Protein AF-A0AA39MDB4-F1 (afdb_monomer_lite)

Secondary structure (DSSP, 8-state):
-HHHHHHHHHHHHTT---TTSHHHHHHHGGGT--SPPPHHHHHHTTTT--GGGGS---HHHHTTHHHHHHHHHHHHHHHHHH-TTHHHHHHHHHHHSPPBTTTTBPPPPS-TTTTTT--HHHHHHHHHHHHHHHTT-

Foldseek 3Di:
DVVLLVVLCCCCPVVVDDLPDPVNCVSCVVVVHHNDDDPCCVVCVVVVDDVVVVDDDDPCVVCPLVNLVVVLLVVLVVQVVVDPCSQVQLLVQLQPDDADDPHQADHDDSRLSVCPPDDSSSSVNCVVCVVVSNPPD

Structure (mmCIF, N/CA/C/O backbone):
data_AF-A0AA39MDB4-F1
#
_entry.id   AF-A0AA39MDB4-F1
#
loop_
_atom_site.group_PDB
_atom_site.id
_atom_site.type_symbol
_atom_site.label_atom_id
_atom_site.label_alt_id
_atom_site.label_comp_id
_atom_site.label_asym_id
_atom_site.label_entity_id
_atom_site.label_seq_id
_atom_site.pdbx_PDB_ins_code
_atom_site.Cartn_x
_atom_site.Cartn_y
_atom_site.Cartn_z
_atom_site.occupancy
_atom_site.B_iso_or_equiv
_atom_site.auth_seq_id
_atom_site.auth_comp_id
_atom_site.auth_asym_id
_atom_site.auth_atom_id
_atom_site.pdbx_PDB_model_num
ATOM 1 N N . ARG A 1 1 ? -19.181 -8.849 18.294 1.00 82.19 1 ARG A N 1
ATOM 2 C CA . ARG A 1 1 ? -17.906 -8.108 18.468 1.00 82.19 1 ARG A CA 1
ATOM 3 C C . ARG A 1 1 ? -18.004 -7.032 19.547 1.00 82.19 1 ARG A C 1
ATOM 5 O O . ARG A 1 1 ? -17.309 -7.178 20.538 1.00 82.19 1 ARG A O 1
ATOM 12 N N . GLN A 1 2 ? -18.901 -6.041 19.434 1.00 85.50 2 GLN A N 1
ATOM 13 C CA . GLN A 1 2 ? -19.056 -4.970 20.442 1.00 85.50 2 GLN A CA 1
ATOM 14 C C . GLN A 1 2 ? -19.269 -5.479 21.874 1.00 85.50 2 GLN A C 1
ATOM 16 O O . GLN A 1 2 ? -18.598 -5.016 22.780 1.00 85.50 2 GLN A O 1
ATOM 21 N N . GLN A 1 3 ? -20.105 -6.503 22.070 1.00 89.50 3 GLN A N 1
ATOM 22 C CA . GLN A 1 3 ? -20.320 -7.098 23.398 1.00 89.50 3 GLN A CA 1
ATOM 23 C C . GLN A 1 3 ? -19.025 -7.605 24.056 1.00 89.50 3 GLN A C 1
ATOM 25 O O . GLN A 1 3 ? -18.834 -7.408 25.249 1.00 89.50 3 GLN A O 1
ATOM 30 N N . LYS A 1 4 ? -18.111 -8.214 23.284 1.00 91.38 4 LYS A N 1
ATOM 31 C CA . LYS A 1 4 ? -16.814 -8.679 23.804 1.00 91.38 4 LYS A CA 1
ATOM 32 C C . LYS A 1 4 ? -15.919 -7.503 24.200 1.00 91.38 4 LYS A C 1
ATOM 34 O O . LYS A 1 4 ? -15.252 -7.573 25.222 1.00 91.38 4 LYS A O 1
ATOM 39 N N . VAL A 1 5 ? -15.929 -6.429 23.406 1.00 91.19 5 VAL A N 1
ATOM 40 C CA . VAL A 1 5 ? -15.182 -5.196 23.705 1.00 91.19 5 VAL A CA 1
ATOM 41 C C . VAL A 1 5 ? -15.738 -4.531 24.963 1.00 91.19 5 VAL A C 1
ATOM 43 O O . VAL A 1 5 ? -14.958 -4.199 25.844 1.00 91.19 5 VAL A O 1
ATOM 46 N N . GLN A 1 6 ? -17.064 -4.434 25.097 1.00 92.31 6 GLN A N 1
ATOM 47 C CA . GLN A 1 6 ? -17.723 -3.884 26.283 1.00 92.31 6 GLN A CA 1
ATOM 48 C C . GLN A 1 6 ? -17.374 -4.686 27.542 1.00 92.31 6 GLN A C 1
ATOM 50 O O . GLN A 1 6 ? -16.934 -4.117 28.531 1.00 92.31 6 GLN A O 1
ATOM 55 N N . MET A 1 7 ? -17.467 -6.021 27.482 1.00 93.50 7 MET A N 1
ATOM 56 C CA . MET A 1 7 ? -17.069 -6.883 28.601 1.00 93.50 7 MET A CA 1
ATOM 57 C C . MET A 1 7 ? -15.597 -6.694 28.982 1.00 93.50 7 MET A C 1
ATOM 59 O O . MET A 1 7 ? -15.265 -6.650 30.163 1.00 93.50 7 MET A O 1
ATOM 63 N N . ALA A 1 8 ? -14.709 -6.575 27.992 1.00 93.50 8 ALA A N 1
ATOM 64 C CA . ALA A 1 8 ? -13.294 -6.340 28.245 1.00 93.50 8 ALA A CA 1
ATOM 65 C C . ALA A 1 8 ? -13.037 -4.948 28.855 1.00 93.50 8 ALA A C 1
ATOM 67 O O . ALA A 1 8 ? -12.197 -4.826 29.744 1.00 93.50 8 ALA A O 1
ATOM 68 N N . GLN A 1 9 ? -13.770 -3.917 28.422 1.00 93.38 9 GLN A N 1
ATOM 69 C CA . GLN A 1 9 ? -13.725 -2.578 29.016 1.00 93.38 9 GLN A CA 1
ATOM 70 C C . GLN A 1 9 ? -14.193 -2.602 30.474 1.00 93.38 9 GLN A C 1
ATOM 72 O O . GLN A 1 9 ? -13.498 -2.056 31.325 1.00 93.38 9 GLN A O 1
ATOM 77 N N . ASP A 1 10 ? -15.291 -3.294 30.784 1.00 95.38 10 ASP A N 1
ATOM 78 C CA . ASP A 1 10 ? -15.784 -3.433 32.158 1.00 95.38 10 ASP A CA 1
ATOM 79 C C . ASP A 1 10 ? -14.749 -4.145 33.048 1.00 95.38 10 ASP A C 1
ATOM 81 O O . ASP A 1 10 ? -14.485 -3.731 34.177 1.00 95.38 10 ASP A O 1
ATOM 85 N N . TRP A 1 11 ? -14.101 -5.202 32.546 1.00 95.56 11 TRP A N 1
ATOM 86 C CA . TRP A 1 11 ? -13.043 -5.894 33.290 1.00 95.56 11 TRP A CA 1
ATOM 87 C C . TRP A 1 11 ? -11.852 -4.985 33.590 1.00 95.56 11 TRP A C 1
ATOM 89 O O . TRP A 1 11 ? -11.335 -4.994 34.706 1.00 95.56 11 TRP A O 1
ATOM 99 N N . VAL A 1 12 ? -11.412 -4.199 32.611 1.00 94.50 12 VAL A N 1
ATOM 100 C CA . VAL A 1 12 ? -10.240 -3.331 32.758 1.00 94.50 12 VAL A CA 1
ATOM 101 C C . VAL A 1 12 ? -10.554 -2.109 33.620 1.00 94.50 12 VAL A C 1
ATOM 103 O O . VAL A 1 12 ? -9.824 -1.835 34.570 1.00 94.50 12 VAL A O 1
ATOM 106 N N . TYR A 1 13 ? -11.622 -1.376 33.305 1.00 93.69 13 TYR A N 1
ATOM 107 C CA . TYR A 1 13 ? -11.912 -0.081 33.920 1.00 93.69 13 TYR A CA 1
ATOM 108 C C . TYR A 1 13 ? -12.630 -0.197 35.264 1.00 93.69 13 TYR A C 1
ATOM 110 O O . TYR A 1 13 ? -12.289 0.542 36.184 1.00 93.69 13 TYR A O 1
ATOM 118 N N . GLU A 1 14 ? -13.566 -1.139 35.408 1.00 95.19 14 GLU A N 1
ATOM 119 C CA . GLU A 1 14 ? -14.363 -1.276 36.636 1.00 95.19 14 GLU A CA 1
ATOM 120 C C . GLU A 1 14 ? -13.785 -2.328 37.589 1.00 95.19 14 GLU A C 1
ATOM 122 O O . GLU A 1 14 ? -13.853 -2.177 38.808 1.00 95.19 14 GLU A O 1
ATOM 127 N N . GLN A 1 15 ? -13.195 -3.404 37.055 1.00 94.06 15 GLN A N 1
ATOM 128 C CA . GLN A 1 15 ? -12.697 -4.526 37.866 1.00 94.06 15 GLN A CA 1
ATOM 129 C C . GLN A 1 15 ? -11.167 -4.568 38.008 1.00 94.06 15 GLN A C 1
ATOM 131 O O . GLN A 1 15 ? -10.646 -5.421 38.727 1.00 94.06 15 GLN A O 1
ATOM 136 N N . GLY A 1 16 ? -10.438 -3.658 37.352 1.00 92.50 16 GLY A N 1
ATOM 137 C CA . GLY A 1 16 ? -8.986 -3.514 37.492 1.00 92.50 16 GLY A CA 1
ATOM 138 C C . GLY A 1 16 ? -8.160 -4.646 36.874 1.00 92.50 16 GLY A C 1
ATOM 139 O O . GLY A 1 16 ? -7.034 -4.893 37.312 1.00 92.50 16 GLY A O 1
ATOM 140 N N . TYR A 1 17 ? -8.697 -5.360 35.881 1.00 95.06 17 TYR A N 1
ATOM 141 C CA . TYR A 1 17 ? -7.947 -6.399 35.177 1.00 95.06 17 TYR A CA 1
ATOM 142 C C . TYR A 1 17 ? -6.808 -5.776 34.351 1.00 95.06 17 TYR A C 1
ATOM 144 O O . TYR A 1 17 ? -6.999 -4.719 33.742 1.00 95.06 17 TYR A O 1
ATOM 152 N N . PRO A 1 18 ? -5.635 -6.432 34.260 1.00 92.81 18 PRO A N 1
ATOM 153 C CA . PRO A 1 18 ? -4.566 -5.984 33.374 1.00 92.81 18 PRO A CA 1
ATOM 154 C C . PRO A 1 18 ? -5.022 -6.010 31.912 1.00 92.81 18 PRO A C 1
ATOM 156 O O . PRO A 1 18 ? -5.615 -6.993 31.461 1.00 92.81 18 PRO A O 1
ATOM 159 N N . THR A 1 19 ? -4.707 -4.955 31.159 1.00 88.25 19 THR A N 1
ATOM 160 C CA . THR A 1 19 ? -5.067 -4.821 29.736 1.00 88.25 19 THR A CA 1
ATOM 161 C C . THR A 1 19 ? -4.422 -5.888 28.853 1.00 88.25 19 THR A C 1
ATOM 163 O O . THR A 1 19 ? -5.015 -6.301 27.861 1.00 88.25 19 THR A O 1
ATOM 166 N N . ASP A 1 20 ? -3.235 -6.358 29.226 1.00 88.94 20 ASP A N 1
ATOM 167 C CA . ASP A 1 20 ? -2.478 -7.447 28.602 1.00 88.94 20 ASP A CA 1
ATOM 168 C C . ASP A 1 20 ? -2.657 -8.794 29.331 1.00 88.94 20 ASP A C 1
ATOM 170 O O . ASP A 1 20 ? -1.964 -9.777 29.053 1.00 88.94 20 ASP A O 1
ATOM 174 N N . GLY A 1 21 ? -3.603 -8.860 30.271 1.00 91.75 21 GLY A N 1
ATOM 175 C CA . GLY A 1 21 ? -3.878 -10.045 31.067 1.00 91.75 21 GLY A CA 1
ATOM 176 C C . GLY A 1 21 ? -4.450 -11.192 30.236 1.00 91.75 21 GLY A C 1
ATOM 177 O O . GLY A 1 21 ? -5.164 -10.991 29.251 1.00 91.75 21 GLY A O 1
ATOM 178 N N . LYS A 1 22 ? -4.199 -12.430 30.683 1.00 94.25 22 LYS A N 1
ATOM 179 C CA . LYS A 1 22 ? -4.681 -13.648 30.011 1.00 94.25 22 LYS A CA 1
ATOM 180 C C . LYS A 1 22 ? -6.191 -13.613 29.742 1.00 94.25 22 LYS A C 1
ATOM 182 O O . LYS A 1 22 ? -6.605 -13.946 28.646 1.00 94.25 22 LYS A O 1
ATOM 187 N N . ALA A 1 23 ? -6.998 -13.160 30.704 1.00 92.69 23 ALA A N 1
ATOM 188 C CA . ALA A 1 23 ? -8.452 -13.090 30.544 1.00 92.69 23 ALA A CA 1
ATOM 189 C C . ALA A 1 23 ? -8.880 -12.164 29.389 1.00 92.69 23 ALA A C 1
ATOM 191 O O . ALA A 1 23 ? -9.723 -12.542 28.577 1.00 92.69 23 ALA A O 1
ATOM 192 N N . VAL A 1 24 ? -8.272 -10.977 29.284 1.00 92.00 24 VAL A N 1
ATOM 193 C CA . VAL A 1 24 ? -8.557 -10.015 28.207 1.00 92.00 24 VAL A CA 1
ATOM 194 C C . VAL A 1 24 ? -8.080 -10.566 26.860 1.00 92.00 24 VAL A C 1
ATOM 196 O O . VAL A 1 24 ? -8.821 -10.515 25.879 1.00 92.00 24 VAL A O 1
ATOM 199 N N . ASN A 1 25 ? -6.889 -11.170 26.820 1.00 92.94 25 ASN A N 1
ATOM 200 C CA . ASN A 1 25 ? -6.346 -11.798 25.614 1.00 92.94 25 ASN A CA 1
ATOM 201 C C . ASN A 1 25 ? -7.164 -13.009 25.144 1.00 92.94 25 ASN A C 1
ATOM 203 O O . ASN A 1 25 ? -7.400 -13.145 23.946 1.00 92.94 25 ASN A O 1
ATOM 207 N N . ASP A 1 26 ? -7.646 -13.855 26.053 1.00 94.44 26 ASP A N 1
ATOM 208 C CA . ASP A 1 26 ? -8.499 -15.001 25.719 1.00 94.44 26 ASP A CA 1
ATOM 209 C C . ASP A 1 26 ? -9.845 -14.530 25.123 1.00 94.44 26 ASP A C 1
ATOM 211 O O . ASP A 1 26 ? -10.390 -15.170 24.222 1.00 94.44 26 ASP A O 1
ATOM 215 N N . LEU A 1 27 ? -10.371 -13.387 25.585 1.00 94.00 27 LEU A N 1
ATOM 216 C CA . LEU A 1 27 ? -11.629 -12.812 25.101 1.00 94.00 27 LEU A CA 1
ATOM 217 C C . LEU A 1 27 ? -11.490 -12.105 23.741 1.00 94.00 27 LEU A C 1
ATOM 219 O O . LEU A 1 27 ? -12.358 -12.258 22.874 1.00 94.00 27 LEU A O 1
ATOM 223 N N . LEU A 1 28 ? -10.433 -11.306 23.562 1.00 92.56 28 LEU A N 1
ATOM 224 C CA . LEU A 1 28 ? -10.263 -10.421 22.403 1.00 92.56 28 LEU A CA 1
ATOM 225 C C . LEU A 1 28 ? -9.325 -10.981 21.321 1.00 92.56 28 LEU A C 1
ATOM 227 O O . LEU A 1 28 ? -9.498 -10.671 20.140 1.00 92.56 28 LEU A O 1
ATOM 231 N N . GLY A 1 29 ? -8.357 -11.817 21.694 1.00 88.56 29 GLY A N 1
ATOM 232 C CA . GLY A 1 29 ? -7.228 -12.201 20.845 1.00 88.56 29 GLY A CA 1
ATOM 233 C C . GLY A 1 29 ? -7.605 -13.041 19.628 1.00 88.56 29 GLY A C 1
ATOM 234 O O . GLY A 1 29 ? -7.051 -12.828 18.553 1.00 88.56 29 GLY A O 1
ATOM 235 N N . ALA A 1 30 ? -8.595 -13.933 19.757 1.00 88.75 30 ALA A N 1
ATOM 236 C CA . ALA A 1 30 ? -9.034 -14.802 18.658 1.00 88.75 30 ALA A CA 1
ATOM 237 C C . ALA A 1 30 ? -9.550 -14.027 17.430 1.00 88.75 30 ALA A C 1
ATOM 239 O O . ALA A 1 30 ? -9.480 -14.523 16.311 1.00 88.75 30 ALA A O 1
ATOM 240 N N . GLU A 1 31 ? -10.068 -12.816 17.639 1.00 85.44 31 GLU A N 1
ATOM 241 C CA . GLU A 1 31 ? -10.562 -11.931 16.578 1.00 85.44 31 GLU A CA 1
ATOM 242 C C . GLU A 1 31 ? -9.681 -10.680 16.413 1.00 85.44 31 GLU A C 1
ATOM 244 O O . GLU A 1 31 ? -10.086 -9.734 15.739 1.00 85.44 31 GLU A O 1
ATOM 249 N N . SER A 1 32 ? -8.505 -10.657 17.057 1.00 87.81 32 SER A N 1
ATOM 250 C CA . SER A 1 32 ? -7.595 -9.505 17.101 1.00 87.81 32 SER A CA 1
ATOM 251 C C . SER A 1 32 ? -8.301 -8.192 17.477 1.00 87.81 32 SER A C 1
ATOM 253 O O . SER A 1 32 ? -7.997 -7.124 16.946 1.00 87.81 32 SER A O 1
ATOM 255 N N . LEU A 1 33 ? -9.278 -8.270 18.387 1.00 88.00 33 LEU A N 1
ATOM 256 C CA . LEU A 1 33 ? -10.021 -7.106 18.862 1.00 88.00 33 LEU A CA 1
ATOM 257 C C . LEU A 1 33 ? -9.177 -6.306 19.857 1.00 88.00 33 LEU A C 1
ATOM 259 O O . LEU A 1 33 ? -8.317 -6.841 20.553 1.00 88.00 33 LEU A O 1
ATOM 263 N N . THR A 1 34 ? -9.467 -5.013 19.955 1.00 88.19 34 THR A N 1
ATOM 264 C CA . THR A 1 34 ? -8.861 -4.121 20.949 1.00 88.19 34 THR A CA 1
ATOM 265 C C . THR A 1 34 ? -9.937 -3.590 21.890 1.00 88.19 34 THR A C 1
ATOM 267 O O . THR A 1 34 ? -11.127 -3.701 21.600 1.00 88.19 34 THR A O 1
ATOM 270 N N . LEU A 1 35 ? -9.527 -2.978 23.003 1.00 89.31 35 LEU A N 1
ATOM 271 C CA . LEU A 1 35 ? -10.432 -2.303 23.945 1.00 89.31 35 LEU A CA 1
ATOM 272 C C . LEU A 1 35 ? -11.094 -1.044 23.358 1.00 89.31 35 LEU A C 1
ATOM 274 O O . LEU A 1 35 ? -11.862 -0.384 24.047 1.00 89.31 35 LEU A O 1
ATOM 278 N N . ASN A 1 36 ? -10.793 -0.678 22.112 1.00 87.69 36 ASN A N 1
ATOM 279 C CA . ASN A 1 36 ? -11.310 0.536 21.501 1.00 87.69 36 ASN A CA 1
ATOM 280 C C . ASN A 1 36 ? -12.747 0.342 21.008 1.00 87.69 36 ASN A C 1
ATOM 282 O O . ASN A 1 36 ? -13.026 -0.544 20.195 1.00 87.69 36 ASN A O 1
ATOM 286 N N . SER A 1 37 ? -13.634 1.241 21.427 1.00 85.06 37 SER A N 1
ATOM 287 C CA . SER A 1 37 ? -14.939 1.414 20.794 1.00 85.06 37 SER A CA 1
ATOM 288 C C . SER A 1 37 ? -14.774 2.149 19.464 1.00 85.06 37 SER A C 1
ATOM 290 O O . SER A 1 37 ? -14.094 3.172 19.379 1.00 85.06 37 SER A O 1
ATOM 292 N N . ASN A 1 38 ? -15.366 1.614 18.396 1.00 85.31 38 ASN A N 1
ATOM 293 C CA . ASN A 1 38 ? -15.283 2.208 17.064 1.00 85.31 38 ASN A CA 1
ATOM 294 C C . ASN A 1 38 ? -16.549 3.033 16.786 1.00 85.31 38 ASN A C 1
ATOM 296 O O . ASN A 1 38 ? -17.645 2.478 16.754 1.00 85.31 38 ASN A O 1
ATOM 300 N N . ALA A 1 39 ? -16.385 4.333 16.530 1.00 87.69 39 ALA A N 1
ATOM 301 C CA . ALA A 1 39 ? -17.500 5.255 16.302 1.00 87.69 39 ALA A CA 1
ATOM 302 C C . ALA A 1 39 ? -18.390 4.861 15.106 1.00 87.69 39 ALA A C 1
ATOM 304 O O . ALA A 1 39 ? -19.605 5.024 15.165 1.00 87.69 39 ALA A O 1
ATOM 305 N N . PHE A 1 40 ? -17.817 4.298 14.035 1.00 86.81 40 PHE A N 1
ATOM 306 C CA . PHE A 1 40 ? -18.596 3.793 12.898 1.00 86.81 40 PHE A CA 1
ATOM 307 C C . PHE A 1 40 ? -19.377 2.537 13.268 1.00 86.81 40 PHE A C 1
ATOM 309 O O . PHE A 1 40 ? -20.528 2.396 12.880 1.00 86.81 40 PHE A O 1
ATOM 316 N N . SER A 1 41 ? -18.777 1.644 14.056 1.00 87.25 41 SER A N 1
ATOM 317 C CA . SER A 1 41 ? -19.465 0.471 14.600 1.00 87.25 41 SER A CA 1
ATOM 318 C C . SER A 1 41 ? -20.684 0.882 15.430 1.00 87.25 41 SER A C 1
ATOM 320 O O . SER A 1 41 ? -21.751 0.306 15.265 1.00 87.25 41 SER A O 1
ATOM 322 N N . GLU A 1 42 ? -20.556 1.888 16.296 1.00 88.50 42 GLU A N 1
ATOM 323 C CA . GLU A 1 42 ? -21.667 2.384 17.120 1.00 88.50 42 GLU A CA 1
ATOM 324 C C . GLU A 1 42 ? -22.752 3.080 16.292 1.00 88.50 42 GLU A C 1
ATOM 326 O O . GLU A 1 42 ? -23.935 2.818 16.4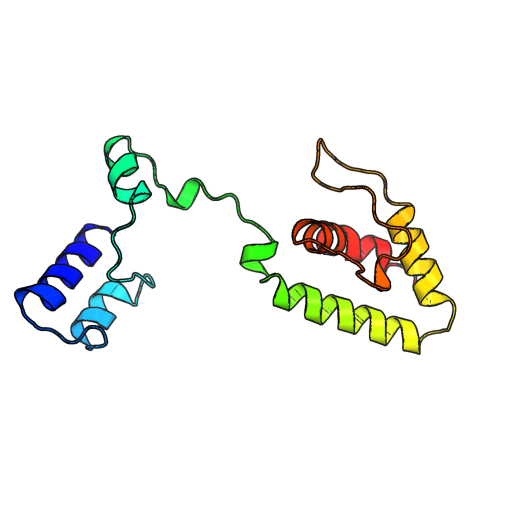91 1.00 88.50 42 GLU A O 1
ATOM 331 N N . ALA A 1 43 ? -22.358 3.933 15.344 1.00 91.12 43 ALA A N 1
ATOM 332 C CA . ALA A 1 43 ? -23.297 4.712 14.544 1.00 91.12 43 ALA A CA 1
ATOM 333 C C . ALA A 1 43 ? -24.040 3.879 13.486 1.00 91.12 43 ALA A C 1
ATOM 335 O O . ALA A 1 43 ? -25.182 4.191 13.162 1.00 91.12 43 ALA A O 1
ATOM 336 N N . LEU A 1 44 ? -23.402 2.845 12.928 1.00 90.44 44 LEU A N 1
ATOM 337 C CA . LEU A 1 44 ? -23.905 2.123 11.753 1.00 90.44 44 LEU A CA 1
ATOM 338 C C . LEU A 1 44 ? -24.506 0.754 12.072 1.00 90.44 44 LEU A C 1
ATOM 340 O O . LEU A 1 44 ? -25.308 0.245 11.288 1.00 90.44 44 LEU A O 1
ATOM 344 N N . LEU A 1 45 ? -24.176 0.167 13.227 1.00 87.00 45 LEU A N 1
ATOM 345 C CA . LEU A 1 45 ? -24.791 -1.088 13.656 1.00 87.00 45 LEU A CA 1
ATOM 346 C C . LEU A 1 45 ? -26.325 -1.000 13.794 1.00 87.00 45 LEU A C 1
ATOM 348 O O . LEU A 1 45 ? -26.979 -1.959 13.380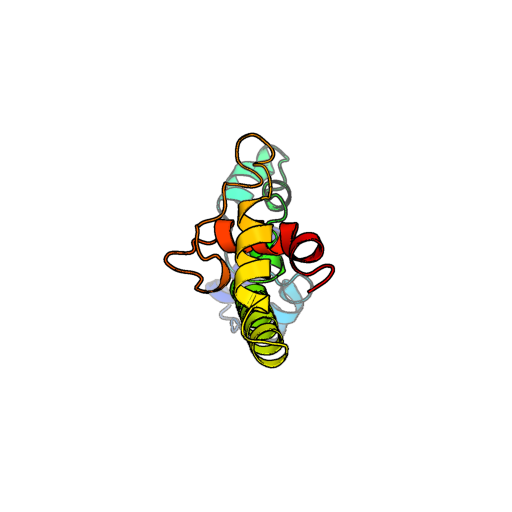 1.00 87.00 45 LEU A O 1
ATOM 352 N N . PRO A 1 46 ? -26.929 0.095 14.314 1.00 91.38 46 PRO A N 1
ATOM 353 C CA . PRO A 1 46 ? -28.388 0.232 14.375 1.00 91.38 46 PRO A CA 1
ATOM 354 C C . PRO A 1 46 ? -29.059 0.200 12.998 1.00 91.38 46 PRO A C 1
ATOM 356 O O . PRO A 1 46 ? -30.165 -0.313 12.866 1.00 91.38 46 PRO A O 1
ATOM 359 N N . GLU A 1 47 ? -28.356 0.679 11.971 1.00 91.69 47 GLU A N 1
ATOM 360 C CA . GLU A 1 47 ? -28.804 0.659 10.574 1.00 91.69 47 GLU A CA 1
ATOM 361 C C . GLU A 1 47 ? -28.547 -0.700 9.891 1.00 91.69 47 GLU A C 1
ATOM 363 O O . GLU A 1 47 ? -28.819 -0.872 8.705 1.00 91.69 47 GLU A O 1
ATOM 368 N N . GLY A 1 48 ? -28.002 -1.684 10.619 1.00 89.38 48 GLY A N 1
ATOM 369 C CA . GLY A 1 48 ? -27.662 -3.007 10.091 1.00 89.38 48 GLY A CA 1
ATOM 370 C C . GLY A 1 48 ? -26.437 -3.017 9.171 1.00 89.38 48 GLY A C 1
ATOM 371 O O . GLY A 1 48 ? -26.200 -4.011 8.487 1.00 89.38 48 GLY A O 1
ATOM 372 N N . ILE A 1 49 ? -25.653 -1.935 9.146 1.00 86.94 49 ILE A N 1
ATOM 373 C CA . ILE A 1 49 ? -24.486 -1.797 8.275 1.00 86.94 49 ILE A CA 1
ATOM 374 C C . ILE A 1 49 ? -23.240 -2.273 9.023 1.00 86.94 49 ILE A C 1
ATOM 376 O O . ILE A 1 49 ? -22.826 -1.708 10.039 1.00 86.94 49 ILE A O 1
ATOM 380 N N . ASN A 1 50 ? -22.596 -3.307 8.486 1.00 85.00 50 ASN A N 1
ATOM 381 C CA . ASN A 1 50 ? -21.312 -3.772 8.982 1.00 85.00 50 ASN A CA 1
ATOM 382 C C . ASN A 1 50 ? -20.193 -2.841 8.494 1.00 85.00 50 ASN A C 1
ATOM 384 O O . ASN A 1 50 ? -19.794 -2.892 7.334 1.00 85.00 50 ASN A O 1
ATOM 388 N N . PHE A 1 51 ? -19.646 -2.009 9.383 1.00 82.81 51 PHE A N 1
ATOM 389 C CA . PHE A 1 51 ? -18.635 -1.022 8.991 1.00 82.81 51 PHE A CA 1
ATOM 390 C C . PHE A 1 51 ? -17.358 -1.641 8.388 1.00 82.81 51 PHE A C 1
ATOM 392 O O . PHE A 1 51 ? -16.667 -0.973 7.624 1.00 82.81 51 PHE A O 1
ATOM 399 N N . TYR A 1 52 ? -17.046 -2.908 8.690 1.00 78.38 52 TYR A N 1
ATOM 400 C CA . TYR A 1 52 ? -15.906 -3.608 8.088 1.00 78.38 52 TYR A CA 1
ATOM 401 C C . TYR A 1 52 ? -16.081 -3.831 6.578 1.00 78.38 52 TYR A C 1
ATOM 403 O O . TYR A 1 52 ? -15.090 -3.944 5.869 1.00 78.38 52 TYR A O 1
ATOM 411 N N . GLU A 1 53 ? -17.320 -3.869 6.083 1.00 82.25 53 GLU A N 1
ATOM 412 C CA . GLU A 1 53 ? -17.636 -4.035 4.657 1.00 82.25 53 GLU A CA 1
ATOM 413 C C . GLU A 1 53 ? -17.570 -2.713 3.881 1.00 82.25 53 GLU A C 1
ATOM 415 O O . GLU A 1 53 ? -17.634 -2.711 2.655 1.00 82.25 53 GLU A O 1
ATOM 420 N N . LEU A 1 54 ? -17.426 -1.579 4.576 1.00 81.38 54 LEU A N 1
ATOM 421 C CA . LEU A 1 54 ? -17.300 -0.267 3.937 1.00 81.38 54 LEU A CA 1
ATOM 422 C C . LEU A 1 54 ? -15.909 -0.033 3.351 1.00 81.38 54 LEU A C 1
ATOM 424 O O . LEU A 1 54 ? -15.753 0.787 2.446 1.00 81.38 54 LEU A O 1
ATOM 428 N N . PHE A 1 55 ? -14.895 -0.715 3.881 1.00 72.12 55 PHE A N 1
ATOM 429 C CA . PHE A 1 55 ? -13.534 -0.589 3.393 1.00 72.12 55 PHE A CA 1
ATOM 430 C C . PHE A 1 55 ? -13.350 -1.522 2.203 1.00 72.12 55 PHE A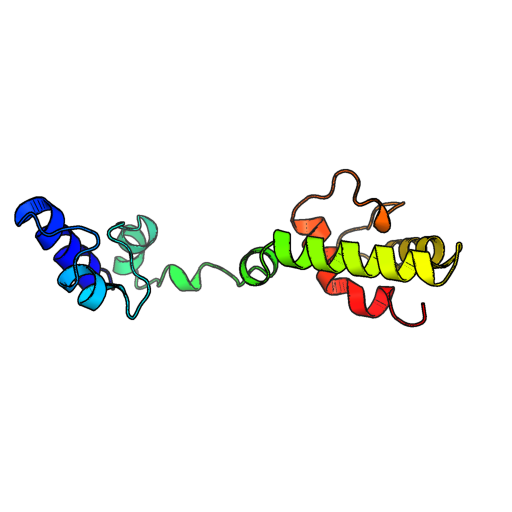 C 1
ATOM 432 O O . PHE A 1 55 ? -13.298 -2.742 2.345 1.00 72.12 55 PHE A O 1
ATOM 439 N N . VAL A 1 56 ? -13.252 -0.933 1.014 1.00 68.31 56 VAL A N 1
ATOM 440 C CA . VAL A 1 56 ? -12.775 -1.658 -0.162 1.00 68.31 56 VAL A CA 1
ATOM 441 C C . VAL A 1 56 ? -11.331 -2.090 0.119 1.00 68.31 56 VAL A C 1
ATOM 443 O O . VAL A 1 56 ? -10.561 -1.254 0.601 1.00 68.31 56 VAL A O 1
ATOM 446 N N . PRO A 1 57 ? -10.957 -3.354 -0.156 1.00 63.56 57 PRO A N 1
ATOM 447 C CA . PRO A 1 57 ? -9.573 -3.803 -0.079 1.00 63.56 57 PRO A CA 1
ATOM 448 C C . PRO A 1 57 ? -8.650 -2.833 -0.820 1.00 63.56 57 PRO A C 1
ATOM 450 O O . PRO A 1 57 ? -8.763 -2.667 -2.035 1.00 63.56 57 PRO A O 1
ATOM 453 N N . ASP A 1 58 ? -7.769 -2.163 -0.081 1.00 66.81 58 ASP A N 1
ATOM 454 C CA . ASP A 1 58 ? -6.726 -1.313 -0.644 1.00 66.81 58 ASP A CA 1
ATOM 455 C C . ASP A 1 58 ? -5.440 -2.140 -0.713 1.00 66.81 58 ASP A C 1
ATOM 457 O O . ASP A 1 58 ? -4.914 -2.577 0.315 1.00 66.81 58 ASP A O 1
ATOM 461 N N . GLN A 1 59 ? -4.912 -2.342 -1.923 1.00 64.38 59 GLN A N 1
ATOM 462 C CA . GLN A 1 59 ? -3.665 -3.079 -2.138 1.00 64.38 59 GLN A CA 1
ATOM 463 C C . GLN A 1 59 ? -2.497 -2.470 -1.351 1.00 64.38 59 GLN A C 1
ATOM 465 O O . GLN A 1 59 ? -1.603 -3.190 -0.911 1.00 64.38 59 GLN A O 1
ATOM 470 N N . MET A 1 60 ? -2.499 -1.153 -1.130 1.00 69.94 60 MET A N 1
ATOM 471 C CA . MET A 1 60 ? -1.485 -0.456 -0.338 1.00 69.94 60 MET A CA 1
ATOM 472 C C . MET A 1 60 ? -1.634 -0.679 1.170 1.00 69.94 60 MET A C 1
ATOM 474 O O . MET A 1 60 ? -0.640 -0.584 1.897 1.00 69.94 60 MET A O 1
ATOM 478 N N . HIS A 1 61 ? -2.837 -1.010 1.642 1.00 68.38 61 HIS A N 1
ATOM 479 C CA . HIS A 1 61 ? -3.071 -1.449 3.015 1.00 68.38 61 HIS A CA 1
ATOM 480 C C . HIS A 1 61 ? -2.699 -2.926 3.203 1.00 68.38 61 HIS A C 1
ATOM 482 O O . HIS A 1 61 ? -2.063 -3.266 4.195 1.00 68.38 61 HIS A O 1
ATOM 488 N N . GLU A 1 62 ? -3.030 -3.786 2.236 1.00 64.06 62 GLU A N 1
ATOM 489 C CA . GLU A 1 62 ? -2.789 -5.234 2.321 1.00 64.06 62 GLU A CA 1
ATOM 490 C C . GLU A 1 62 ? -1.324 -5.635 2.102 1.00 64.06 62 GLU A C 1
ATOM 492 O O . GLU A 1 62 ? -0.810 -6.509 2.796 1.00 64.06 62 GLU A O 1
ATOM 497 N N . VAL A 1 63 ? -0.631 -5.005 1.149 1.00 62.06 63 VAL A N 1
ATOM 498 C CA . VAL A 1 63 ? 0.792 -5.281 0.865 1.00 62.06 63 VAL A CA 1
ATOM 499 C C . VAL A 1 63 ? 1.714 -4.489 1.800 1.00 62.06 63 VAL A C 1
ATOM 501 O O . VAL A 1 63 ? 2.919 -4.744 1.837 1.00 62.06 63 VAL A O 1
ATOM 504 N N . GLU A 1 64 ? 1.141 -3.549 2.561 1.00 65.81 64 GLU A N 1
ATOM 505 C CA . GLU A 1 64 ? 1.807 -2.407 3.182 1.00 65.81 64 GLU A CA 1
ATOM 506 C C . GLU A 1 64 ? 2.631 -1.625 2.141 1.00 65.81 64 GLU A C 1
ATOM 508 O O . GLU A 1 64 ? 3.535 -2.154 1.497 1.00 65.81 64 GLU A O 1
ATOM 513 N N . ILE A 1 65 ? 2.401 -0.318 1.991 1.00 69.44 65 ILE A N 1
ATOM 514 C CA . ILE A 1 65 ? 3.183 0.542 1.069 1.00 69.44 65 ILE A CA 1
ATOM 515 C C . ILE A 1 65 ? 4.706 0.290 1.184 1.00 69.44 65 ILE A C 1
ATOM 517 O O . ILE A 1 65 ? 5.443 0.351 0.195 1.00 69.44 65 ILE A O 1
ATOM 521 N N . GLY A 1 66 ? 5.190 -0.028 2.392 1.00 73.81 66 GLY A N 1
ATOM 522 C CA . GLY A 1 66 ? 6.582 -0.393 2.657 1.00 73.81 66 GLY A CA 1
ATOM 523 C C . GLY A 1 66 ? 7.050 -1.694 1.990 1.00 73.81 66 GLY A C 1
ATOM 524 O O . GLY A 1 66 ? 8.174 -1.731 1.481 1.00 73.81 66 GLY A O 1
ATOM 525 N N . GLY A 1 67 ? 6.206 -2.728 1.948 1.00 85.38 67 GLY A N 1
ATOM 526 C CA . GLY A 1 67 ? 6.508 -4.027 1.349 1.00 85.38 67 GLY A CA 1
ATOM 527 C C . GLY A 1 67 ? 6.741 -3.917 -0.155 1.00 85.38 67 GLY A C 1
ATOM 528 O O . GLY A 1 67 ? 7.825 -4.255 -0.645 1.00 85.38 67 GLY A O 1
ATOM 529 N N . TRP A 1 68 ? 5.775 -3.343 -0.881 1.00 90.06 68 TRP A N 1
ATOM 530 C CA . TRP A 1 68 ? 5.918 -3.132 -2.325 1.00 90.06 68 TRP A CA 1
ATOM 531 C C . TRP A 1 68 ? 7.092 -2.212 -2.657 1.00 90.06 68 TRP A C 1
ATOM 533 O O . TRP A 1 68 ? 7.910 -2.544 -3.512 1.00 90.06 68 TRP A O 1
ATOM 543 N N . LYS A 1 69 ? 7.247 -1.086 -1.950 1.00 89.56 69 LYS A N 1
ATOM 544 C CA . LYS A 1 69 ? 8.368 -0.164 -2.180 1.00 89.56 69 LYS A CA 1
ATOM 545 C C . LYS A 1 69 ? 9.725 -0.859 -2.046 1.00 89.56 69 LYS A C 1
ATOM 547 O O . LYS A 1 69 ? 10.617 -0.621 -2.860 1.00 89.56 69 LYS A O 1
ATOM 552 N N . SER A 1 70 ? 9.892 -1.705 -1.028 1.00 91.31 70 SER A N 1
ATOM 553 C CA . SER A 1 70 ? 11.119 -2.484 -0.829 1.00 91.31 70 SER A CA 1
ATOM 554 C C . SER A 1 70 ? 11.376 -3.432 -2.002 1.00 91.31 70 SER A C 1
ATOM 556 O O . SER A 1 70 ? 12.477 -3.453 -2.560 1.00 91.31 70 SER A O 1
ATOM 558 N N . TYR A 1 71 ? 10.342 -4.157 -2.431 1.00 92.50 71 TYR A N 1
ATOM 559 C CA . TYR A 1 71 ? 10.431 -5.090 -3.548 1.00 92.50 71 TYR A CA 1
ATOM 560 C C . TYR A 1 71 ? 10.724 -4.384 -4.878 1.00 92.50 71 TYR A C 1
ATOM 562 O O . TYR A 1 71 ? 11.648 -4.764 -5.595 1.00 92.50 71 TYR A O 1
ATOM 570 N N . PHE A 1 72 ? 10.023 -3.292 -5.178 1.00 94.06 72 PHE A N 1
ATOM 571 C CA . PHE A 1 72 ? 10.240 -2.501 -6.386 1.00 94.06 72 PHE A CA 1
ATOM 572 C C . PHE A 1 72 ? 11.660 -1.915 -6.442 1.00 94.06 72 PHE A C 1
ATOM 574 O O . PHE A 1 72 ? 12.327 -1.996 -7.474 1.00 94.06 72 PHE A O 1
ATOM 581 N N . ASN A 1 73 ? 12.191 -1.430 -5.313 1.00 94.69 73 ASN A N 1
ATOM 582 C CA . ASN A 1 73 ? 13.592 -1.003 -5.218 1.00 94.69 73 ASN A CA 1
ATOM 583 C C . ASN A 1 73 ? 14.568 -2.145 -5.517 1.00 94.69 73 ASN A C 1
ATOM 585 O O . ASN A 1 73 ? 15.624 -1.926 -6.113 1.00 94.69 73 ASN A O 1
ATOM 589 N N . HIS A 1 74 ? 14.238 -3.361 -5.087 1.00 95.12 74 HIS A N 1
ATOM 590 C CA . HIS A 1 74 ? 15.046 -4.535 -5.370 1.00 95.12 74 HIS A CA 1
ATOM 591 C C . HIS A 1 74 ? 15.032 -4.879 -6.866 1.00 95.12 74 HIS A C 1
ATOM 593 O O . HIS A 1 74 ? 16.099 -5.074 -7.445 1.00 95.12 74 HIS A O 1
ATOM 599 N N . LEU A 1 75 ? 13.865 -4.846 -7.516 1.00 94.75 75 LEU A N 1
ATOM 600 C CA . LEU A 1 75 ? 13.741 -5.047 -8.965 1.00 94.75 75 LEU A CA 1
ATOM 601 C C . LEU A 1 75 ? 14.536 -4.011 -9.771 1.00 94.75 75 LEU A C 1
ATOM 603 O O . LEU A 1 75 ? 15.221 -4.363 -10.732 1.00 94.75 75 LEU A O 1
ATOM 607 N N . ILE A 1 76 ? 14.509 -2.742 -9.358 1.00 94.88 76 ILE A N 1
ATOM 608 C CA . ILE A 1 76 ? 15.314 -1.679 -9.976 1.00 94.88 76 ILE A CA 1
ATOM 609 C C . ILE A 1 76 ? 16.813 -1.978 -9.826 1.00 94.88 76 ILE A C 1
ATOM 611 O O . ILE A 1 76 ? 17.566 -1.869 -10.792 1.00 94.88 76 ILE A O 1
ATOM 615 N N . ARG A 1 77 ? 17.266 -2.412 -8.642 1.00 94.56 77 ARG A N 1
ATOM 616 C CA . ARG A 1 77 ? 18.672 -2.800 -8.419 1.00 94.56 77 ARG A CA 1
ATOM 617 C C . ARG A 1 77 ? 19.092 -3.984 -9.283 1.00 94.56 77 ARG A C 1
ATOM 619 O O . ARG A 1 77 ? 20.183 -3.952 -9.845 1.00 94.56 77 ARG A O 1
ATOM 626 N N . ILE A 1 78 ? 18.234 -4.996 -9.412 1.00 94.00 78 ILE A N 1
ATOM 627 C CA . ILE A 1 78 ? 18.467 -6.120 -10.321 1.00 94.00 78 ILE A CA 1
ATOM 628 C C . ILE A 1 78 ? 18.582 -5.593 -11.754 1.00 94.00 78 ILE A C 1
ATOM 630 O O . ILE A 1 78 ? 19.564 -5.885 -12.425 1.00 94.00 78 ILE A O 1
ATOM 634 N N . SER A 1 79 ? 17.663 -4.737 -12.195 1.00 92.94 79 SER A N 1
ATOM 635 C CA . SER A 1 79 ? 17.676 -4.161 -13.548 1.00 92.94 79 SER A CA 1
ATOM 636 C C . SER A 1 79 ? 18.976 -3.405 -13.852 1.00 92.94 79 SER A C 1
ATOM 638 O O . SER A 1 79 ? 19.545 -3.564 -14.928 1.00 92.94 79 SER A O 1
ATOM 640 N N . HIS A 1 80 ? 19.512 -2.655 -12.883 1.00 92.62 80 HIS A N 1
ATOM 641 C CA . HIS A 1 80 ? 20.827 -2.015 -13.009 1.00 92.62 80 HIS A CA 1
ATOM 642 C C . HIS A 1 80 ? 21.984 -3.004 -13.215 1.00 92.62 80 HIS A C 1
ATOM 644 O O . HIS A 1 80 ? 23.000 -2.624 -13.794 1.00 92.62 80 HIS A O 1
ATOM 650 N N . SER A 1 81 ? 21.860 -4.248 -12.746 1.00 92.88 81 SER A N 1
ATOM 651 C CA . SER A 1 81 ? 22.900 -5.270 -12.913 1.00 92.88 81 SER A CA 1
ATOM 652 C C . SER A 1 81 ? 22.896 -5.929 -14.299 1.00 92.88 81 SER A C 1
ATOM 654 O O . SER A 1 81 ? 23.932 -6.434 -14.722 1.00 92.88 81 SER A O 1
ATOM 656 N N . TYR A 1 82 ? 21.770 -5.883 -15.021 1.00 88.31 82 TYR A N 1
ATOM 657 C CA . TYR A 1 82 ? 21.630 -6.476 -16.358 1.00 88.31 82 TYR A CA 1
ATOM 658 C C . TYR A 1 82 ? 22.176 -5.589 -17.487 1.00 88.31 82 TYR A C 1
ATOM 660 O O . TYR A 1 82 ? 22.608 -6.109 -18.515 1.00 88.31 82 TYR A O 1
ATOM 668 N N . GLY A 1 83 ? 22.200 -4.264 -17.320 1.00 84.19 83 GLY A N 1
ATOM 669 C CA . GLY A 1 83 ? 22.738 -3.363 -18.339 1.00 84.19 83 GLY A CA 1
ATOM 670 C C . GLY A 1 83 ? 22.413 -1.893 -18.099 1.00 84.19 83 GLY A C 1
ATOM 671 O O . GLY A 1 83 ? 21.500 -1.544 -17.351 1.00 84.19 83 GLY A O 1
ATOM 672 N N . SER A 1 84 ? 23.166 -1.007 -18.756 1.00 79.25 84 SER A N 1
ATOM 673 C CA . SER A 1 84 ? 23.012 0.443 -18.597 1.00 79.25 84 SER A CA 1
ATOM 674 C C . SER A 1 84 ? 21.781 1.024 -19.295 1.00 79.25 84 SER A C 1
ATOM 676 O O . SER A 1 84 ? 21.493 2.194 -19.060 1.00 79.25 84 SER A O 1
ATOM 678 N N . ASP A 1 85 ? 21.081 0.249 -20.132 1.00 92.12 85 ASP A N 1
ATOM 679 C CA . ASP A 1 85 ? 19.906 0.650 -20.919 1.00 92.12 85 ASP A CA 1
ATOM 680 C C . ASP A 1 85 ? 18.577 0.062 -20.404 1.00 92.12 85 ASP A C 1
ATOM 682 O O . ASP A 1 85 ? 17.502 0.538 -20.785 1.00 92.12 85 ASP A O 1
ATOM 686 N N . VAL A 1 86 ? 18.630 -0.952 -19.533 1.00 94.56 86 VAL A N 1
ATOM 687 C CA . VAL A 1 86 ? 17.452 -1.669 -19.010 1.00 94.56 86 VAL A CA 1
ATOM 688 C C . VAL A 1 86 ? 16.523 -0.724 -18.248 1.00 94.56 86 VAL A C 1
ATOM 690 O O . VAL A 1 86 ? 15.314 -0.728 -18.460 1.00 94.56 86 VAL A O 1
ATOM 693 N N . ILE A 1 87 ? 17.079 0.172 -17.430 1.00 95.06 87 ILE A N 1
ATOM 694 C CA . ILE A 1 87 ? 16.301 1.158 -16.663 1.00 95.06 87 ILE A CA 1
ATOM 695 C C . ILE A 1 87 ? 15.585 2.162 -17.575 1.00 95.06 87 ILE A C 1
ATOM 697 O O . ILE A 1 87 ? 14.458 2.578 -17.311 1.00 95.06 87 ILE A O 1
ATOM 701 N N . GLN A 1 88 ? 16.209 2.548 -18.682 1.00 94.81 88 GLN A N 1
ATOM 702 C CA . GLN A 1 88 ? 15.646 3.469 -19.661 1.00 94.81 88 GLN A CA 1
ATOM 703 C C . GLN A 1 88 ? 14.512 2.789 -20.430 1.00 94.81 88 GLN A C 1
ATOM 705 O O . GLN A 1 88 ? 13.502 3.440 -20.708 1.00 94.81 88 GLN A O 1
ATOM 710 N N . LYS A 1 89 ? 14.645 1.490 -20.731 1.00 95.44 89 LYS A N 1
ATOM 711 C CA . LYS A 1 89 ? 13.560 0.674 -21.297 1.00 95.44 89 LYS A CA 1
ATOM 712 C C . LYS A 1 89 ? 12.399 0.536 -20.314 1.00 95.44 89 LYS A C 1
ATOM 714 O O . LYS A 1 89 ? 11.281 0.855 -20.705 1.00 95.44 89 LYS A O 1
ATOM 719 N N . LEU A 1 90 ? 12.673 0.218 -19.047 1.00 95.62 90 LEU A N 1
ATOM 720 C CA . LEU A 1 90 ? 11.674 0.146 -17.975 1.00 95.62 90 LEU A CA 1
ATOM 721 C C . LEU A 1 90 ? 10.888 1.461 -17.845 1.00 95.62 90 LEU A C 1
ATOM 723 O O . LEU A 1 90 ? 9.661 1.484 -17.918 1.00 95.62 90 LEU A O 1
ATOM 727 N N . ASN A 1 91 ? 11.592 2.592 -17.733 1.00 95.50 91 ASN A N 1
ATOM 728 C CA . ASN A 1 91 ? 10.968 3.917 -17.667 1.00 95.50 91 ASN A CA 1
ATOM 729 C C . ASN A 1 91 ? 10.141 4.237 -18.923 1.00 95.50 91 ASN A C 1
ATOM 731 O O . ASN A 1 91 ? 9.097 4.888 -18.837 1.00 95.50 91 ASN A O 1
ATOM 735 N N . LYS A 1 92 ? 10.591 3.792 -20.104 1.00 95.19 92 LYS A N 1
ATOM 736 C CA . LYS A 1 92 ? 9.844 3.950 -21.356 1.00 95.19 92 LYS A CA 1
ATOM 737 C C . LYS A 1 92 ? 8.576 3.093 -21.367 1.00 95.19 92 LYS A C 1
ATOM 739 O O . LYS A 1 92 ? 7.546 3.602 -21.800 1.00 95.19 92 LYS A O 1
ATOM 744 N N . GLN A 1 93 ? 8.637 1.850 -20.887 1.00 95.50 93 GLN A N 1
ATOM 745 C CA . GLN A 1 93 ? 7.483 0.953 -20.793 1.00 95.50 93 GLN A CA 1
ATOM 746 C C . GLN A 1 93 ? 6.423 1.532 -19.853 1.00 95.50 93 GLN A C 1
ATOM 748 O O . GLN A 1 93 ? 5.295 1.732 -20.300 1.00 95.50 93 GLN A O 1
ATOM 753 N N . PHE A 1 94 ? 6.795 1.965 -18.642 1.00 95.00 94 PHE A N 1
ATOM 754 C CA . PHE A 1 94 ? 5.858 2.647 -17.737 1.00 95.00 94 PHE A CA 1
ATOM 755 C C . PHE A 1 94 ? 5.223 3.882 -18.382 1.00 95.00 94 PHE A C 1
ATOM 757 O O . PHE A 1 94 ? 4.012 4.058 -18.335 1.00 95.00 94 PHE A O 1
ATOM 764 N N . ARG A 1 95 ? 6.013 4.727 -19.054 1.00 93.62 95 ARG A N 1
ATOM 765 C CA . ARG A 1 95 ? 5.484 5.921 -19.734 1.00 93.62 95 ARG A CA 1
ATOM 766 C C . ARG A 1 95 ? 4.541 5.593 -20.895 1.00 93.62 95 ARG A C 1
ATOM 768 O O . ARG A 1 95 ? 3.702 6.420 -21.245 1.00 93.62 95 ARG A O 1
ATOM 775 N N . SER A 1 96 ? 4.732 4.442 -21.535 1.00 92.81 96 SER A N 1
ATOM 776 C CA . SER A 1 96 ? 3.919 4.013 -22.674 1.00 92.81 96 SER A CA 1
ATOM 777 C C . SER A 1 96 ? 2.564 3.443 -22.271 1.00 92.81 96 SER A C 1
ATOM 779 O O . SER A 1 96 ? 1.688 3.336 -23.129 1.00 92.81 96 SER A O 1
ATOM 781 N N . LEU A 1 97 ? 2.376 3.110 -20.990 1.00 92.50 97 LEU A N 1
ATOM 782 C CA . LEU A 1 97 ? 1.100 2.613 -20.507 1.00 92.50 97 LEU A CA 1
ATOM 783 C C . LEU A 1 97 ? 0.019 3.695 -20.629 1.00 92.50 97 LEU A C 1
ATOM 785 O O . LEU A 1 97 ? 0.235 4.841 -20.211 1.00 92.50 97 LEU A O 1
ATOM 789 N N . PRO A 1 98 ? -1.145 3.360 -21.210 1.00 90.88 98 PRO A N 1
ATOM 790 C CA . PRO A 1 98 ? -2.271 4.271 -21.235 1.00 90.88 98 PR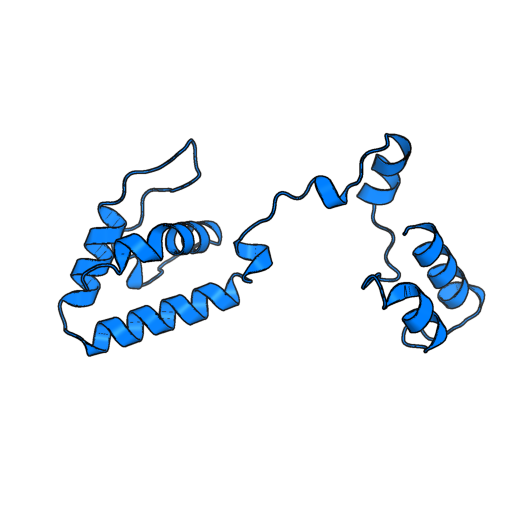O A CA 1
ATOM 791 C C . PRO A 1 98 ? -2.837 4.438 -19.822 1.00 90.88 98 PRO A C 1
ATOM 793 O O . PRO A 1 98 ? -2.756 3.542 -18.985 1.00 90.88 98 PRO A O 1
ATOM 796 N N . THR A 1 99 ? -3.467 5.581 -19.574 1.00 91.06 99 THR A N 1
ATOM 797 C CA . THR A 1 99 ? -4.289 5.760 -18.373 1.00 91.06 99 THR A CA 1
ATOM 798 C C . THR A 1 99 ? -5.500 4.829 -18.422 1.00 91.06 99 THR A C 1
ATOM 800 O O . THR A 1 99 ? -6.076 4.641 -19.497 1.00 91.06 99 THR A O 1
ATOM 803 N N . PHE A 1 100 ? -5.931 4.307 -17.275 1.00 87.31 100 PHE A N 1
ATOM 804 C CA . PHE A 1 100 ? -7.086 3.412 -17.175 1.00 87.31 100 PHE A CA 1
ATOM 805 C C . PHE A 1 100 ? -8.088 3.888 -16.118 1.00 87.31 100 PHE A C 1
ATOM 807 O O . PHE A 1 100 ? -7.716 4.294 -15.015 1.00 87.31 100 PHE A O 1
ATOM 814 N N . GLY A 1 101 ? -9.377 3.809 -16.458 1.00 82.00 101 GLY A N 1
ATOM 815 C CA . GLY A 1 101 ? -10.471 4.280 -15.607 1.00 82.00 101 GLY A CA 1
ATOM 816 C C . GLY A 1 101 ? -10.484 5.801 -15.413 1.00 82.00 101 GLY A C 1
ATOM 817 O O . GLY A 1 10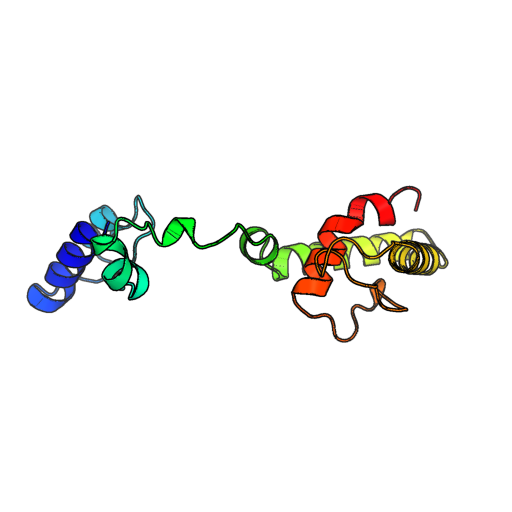1 ? -9.711 6.537 -16.023 1.00 82.00 101 GLY A O 1
ATOM 818 N N . LEU A 1 102 ? -11.382 6.289 -14.549 1.00 68.75 102 LEU A N 1
ATOM 819 C CA . LEU A 1 102 ? -11.436 7.715 -14.199 1.00 68.75 102 LEU A CA 1
ATOM 820 C C . LEU A 1 102 ? -10.188 8.158 -13.422 1.00 68.75 102 LEU A C 1
ATOM 822 O O . LEU A 1 102 ? -9.800 9.323 -13.496 1.00 68.75 102 LEU A O 1
ATOM 826 N N . SER A 1 103 ? -9.571 7.256 -12.650 1.00 70.88 103 SER A N 1
ATOM 827 C CA . SER A 1 103 ? -8.378 7.542 -11.837 1.00 70.88 103 SER A CA 1
ATOM 828 C C . SER A 1 103 ? -7.594 6.291 -11.412 1.00 70.88 103 SER A C 1
ATOM 830 O O . SER A 1 103 ? -6.780 6.406 -10.501 1.00 70.88 103 SER A O 1
ATOM 832 N N . THR A 1 104 ? -7.863 5.124 -12.012 1.00 78.75 104 THR A N 1
ATOM 833 C CA . THR A 1 104 ? -7.360 3.824 -11.530 1.00 78.75 104 THR A CA 1
ATOM 834 C C . THR A 1 104 ? -5.902 3.591 -11.897 1.00 78.75 104 THR A C 1
ATOM 836 O O . THR A 1 104 ? -5.153 3.166 -11.042 1.00 78.75 104 THR A O 1
ATOM 839 N N . ILE A 1 105 ? -5.498 3.895 -13.135 1.00 86.31 105 ILE A N 1
ATOM 840 C CA . ILE A 1 105 ? -4.084 3.946 -13.534 1.00 86.31 105 ILE A CA 1
ATOM 841 C C . ILE A 1 105 ? -3.833 5.325 -14.121 1.00 86.31 105 ILE A C 1
ATOM 843 O O . ILE A 1 105 ? -4.439 5.710 -15.132 1.00 86.31 105 ILE A O 1
ATOM 847 N N . ARG A 1 106 ? -2.950 6.087 -13.482 1.00 88.00 106 ARG A N 1
ATOM 848 C CA . ARG A 1 106 ? -2.604 7.445 -13.893 1.00 88.00 106 ARG A CA 1
ATOM 849 C C . ARG A 1 106 ? -1.407 7.443 -14.828 1.00 88.00 106 ARG A C 1
ATOM 851 O O . ARG A 1 106 ? -0.737 6.445 -15.076 1.00 88.00 106 ARG A O 1
ATOM 858 N N . LYS A 1 107 ? -1.144 8.615 -15.397 1.00 90.44 107 LYS A N 1
ATOM 859 C CA . LYS A 1 107 ? 0.003 8.799 -16.276 1.00 90.44 107 LYS A CA 1
ATOM 860 C C . LYS A 1 107 ? 1.287 8.753 -15.450 1.00 90.44 107 LYS A C 1
ATOM 862 O O . LYS A 1 107 ? 1.528 9.653 -14.646 1.00 90.44 107 LYS A O 1
ATOM 867 N N . PHE A 1 108 ? 2.130 7.760 -15.715 1.00 91.44 108 PHE A N 1
ATOM 868 C CA . PHE A 1 108 ? 3.440 7.647 -15.080 1.00 91.44 108 PHE A CA 1
ATOM 869 C C . PHE A 1 108 ? 4.360 8.824 -15.426 1.00 91.44 108 PHE A C 1
ATOM 871 O O . PHE A 1 108 ? 4.308 9.407 -16.517 1.00 91.44 108 PHE A O 1
ATOM 878 N N . GLN A 1 109 ? 5.234 9.163 -14.477 1.00 88.75 109 GLN A N 1
ATOM 879 C CA . GLN A 1 109 ? 6.242 10.200 -14.657 1.00 88.75 109 GLN A CA 1
ATOM 880 C C . GLN A 1 109 ? 7.327 9.785 -15.664 1.00 88.75 109 GLN A C 1
ATOM 882 O O . GLN A 1 109 ? 7.459 8.633 -16.067 1.00 88.75 109 GLN A O 1
ATOM 887 N N . THR A 1 110 ? 8.150 10.755 -16.065 1.00 87.94 110 THR A N 1
ATOM 888 C CA . THR A 1 110 ? 9.280 10.535 -16.979 1.00 87.94 110 THR A CA 1
ATOM 889 C C . THR A 1 110 ? 10.274 9.500 -16.438 1.00 87.94 110 THR A C 1
ATOM 891 O O . THR A 1 110 ? 10.841 8.746 -17.226 1.00 87.94 110 THR A O 1
ATOM 894 N N . ASP A 1 111 ? 10.481 9.463 -15.123 1.00 90.81 111 ASP A N 1
ATOM 895 C CA . ASP A 1 111 ? 11.452 8.594 -14.456 1.00 90.81 111 ASP A CA 1
ATOM 896 C C . ASP A 1 111 ? 10.796 7.882 -13.264 1.00 90.81 111 ASP A C 1
ATOM 898 O O . ASP A 1 111 ? 10.912 8.306 -12.111 1.00 90.81 111 ASP A O 1
ATOM 902 N N . THR A 1 112 ? 10.056 6.818 -13.575 1.00 92.62 112 THR A N 1
ATOM 903 C CA . THR A 1 112 ? 9.382 5.950 -12.600 1.00 92.62 112 THR A CA 1
ATOM 904 C C . THR A 1 112 ? 10.397 5.264 -11.685 1.00 92.62 112 THR A C 1
ATOM 906 O O . THR A 1 112 ? 10.173 5.165 -10.482 1.00 92.62 112 THR A O 1
ATOM 909 N N . SER A 1 113 ? 11.548 4.853 -12.230 1.00 92.81 113 SER A N 1
ATOM 910 C CA . SER A 1 113 ? 12.605 4.160 -11.488 1.00 92.81 113 SER A CA 1
ATOM 911 C C . SER A 1 113 ? 13.229 5.001 -10.373 1.00 92.81 113 SER A C 1
ATOM 913 O O . SER A 1 113 ? 13.606 4.463 -9.338 1.00 92.81 113 SER A O 1
ATOM 915 N N . ALA A 1 114 ? 13.309 6.325 -10.543 1.00 92.94 114 ALA A N 1
ATOM 916 C CA . ALA A 1 114 ? 13.836 7.212 -9.510 1.00 92.94 114 ALA A CA 1
ATOM 917 C C . ALA A 1 114 ? 12.827 7.529 -8.395 1.00 92.94 114 ALA A C 1
ATOM 919 O O . ALA A 1 114 ? 13.215 8.121 -7.387 1.00 92.94 114 ALA A O 1
ATOM 920 N N . GLN A 1 115 ? 11.543 7.197 -8.590 1.00 92.44 115 GLN A N 1
ATOM 921 C CA . GLN A 1 115 ? 10.465 7.350 -7.601 1.00 92.44 115 GLN A CA 1
ATOM 922 C C . GLN A 1 115 ? 10.359 8.764 -7.004 1.00 92.44 115 GLN A C 1
ATOM 924 O O . GLN A 1 115 ? 10.028 8.965 -5.829 1.00 92.44 115 GLN A O 1
ATOM 929 N N . LYS A 1 116 ? 10.678 9.789 -7.801 1.00 89.94 116 LYS A N 1
ATOM 930 C CA . LYS A 1 116 ? 10.693 11.175 -7.325 1.00 89.94 116 LYS A CA 1
ATOM 931 C C . LYS A 1 116 ? 9.265 11.643 -7.063 1.00 89.94 116 LYS A C 1
ATOM 933 O O . LYS A 1 116 ? 8.435 11.657 -7.964 1.00 89.94 116 LYS A O 1
ATOM 938 N N . LYS A 1 117 ? 9.008 12.103 -5.834 1.00 87.62 117 LYS A N 1
ATOM 939 C CA . LYS A 1 117 ? 7.696 12.622 -5.402 1.00 87.62 117 LYS A CA 1
ATOM 940 C C . LYS A 1 117 ? 6.550 11.605 -5.548 1.00 87.62 117 LYS A C 1
ATOM 942 O O . LYS A 1 117 ? 5.420 12.015 -5.780 1.00 87.62 117 LYS A O 1
ATOM 947 N N . PHE A 1 118 ? 6.844 10.310 -5.414 1.00 89.38 118 PHE A N 1
ATOM 948 C CA . PHE A 1 118 ? 5.811 9.275 -5.411 1.00 89.38 118 PHE A CA 1
ATOM 949 C C . PHE A 1 118 ? 4.894 9.415 -4.196 1.00 89.38 118 PHE A C 1
ATOM 951 O O . PHE A 1 118 ? 5.360 9.488 -3.055 1.00 89.38 118 PHE A O 1
ATOM 958 N N . MET A 1 119 ? 3.596 9.414 -4.459 1.00 86.50 119 MET A N 1
ATOM 959 C CA . MET A 1 119 ? 2.530 9.273 -3.477 1.00 86.50 119 MET A CA 1
ATOM 960 C C . MET A 1 119 ? 2.087 7.806 -3.390 1.00 86.50 119 MET A C 1
ATOM 962 O O . MET A 1 119 ? 2.501 6.976 -4.195 1.00 86.50 119 MET A O 1
ATOM 966 N N . ALA A 1 120 ? 1.237 7.475 -2.414 1.00 84.38 120 ALA A N 1
ATOM 967 C CA . ALA A 1 120 ? 0.754 6.105 -2.210 1.00 84.38 120 ALA A CA 1
ATOM 968 C C . ALA A 1 120 ? 0.147 5.486 -3.485 1.00 84.38 120 ALA A C 1
ATOM 970 O O . ALA A 1 120 ? 0.517 4.381 -3.858 1.00 84.38 120 ALA A O 1
ATOM 971 N N . HIS A 1 121 ? -0.684 6.236 -4.211 1.00 84.19 121 HIS A N 1
ATOM 972 C CA . HIS A 1 121 ? -1.280 5.750 -5.459 1.00 84.19 121 HIS A CA 1
ATOM 973 C C . HIS A 1 121 ? -0.259 5.545 -6.590 1.00 84.19 121 HIS A C 1
ATOM 975 O O . HIS A 1 121 ? -0.461 4.680 -7.423 1.00 84.19 121 HIS A O 1
ATOM 981 N N . ASP A 1 122 ? 0.871 6.267 -6.622 1.00 89.62 122 ASP A N 1
ATOM 982 C CA . ASP A 1 122 ? 1.919 5.989 -7.621 1.00 89.62 122 ASP A CA 1
ATOM 983 C C . ASP A 1 122 ? 2.578 4.619 -7.355 1.00 89.62 122 ASP A C 1
ATOM 985 O O . ASP A 1 122 ? 2.960 3.894 -8.278 1.00 89.62 122 ASP A O 1
ATOM 989 N N . TYR A 1 123 ? 2.706 4.237 -6.079 1.00 89.56 123 TYR A N 1
ATOM 990 C CA . TYR A 1 123 ? 3.161 2.898 -5.700 1.00 89.56 123 TYR A CA 1
ATOM 991 C C . TYR A 1 123 ? 2.134 1.826 -6.076 1.00 89.56 123 TYR A C 1
ATOM 993 O O . TYR A 1 123 ? 2.522 0.778 -6.582 1.00 89.56 123 TYR A O 1
ATOM 1001 N N . GLU A 1 124 ? 0.847 2.098 -5.896 1.00 88.38 124 GLU A N 1
ATOM 1002 C CA . GLU A 1 124 ? -0.222 1.194 -6.321 1.00 88.38 124 GLU A CA 1
ATOM 1003 C C . GLU A 1 124 ? -0.243 1.004 -7.846 1.00 88.38 124 GLU A C 1
ATOM 1005 O O . GLU A 1 124 ? -0.158 -0.125 -8.327 1.00 88.38 124 GLU A O 1
ATOM 1010 N N . ASP A 1 125 ? -0.231 2.096 -8.614 1.00 90.62 125 ASP A N 1
ATOM 1011 C CA . ASP A 1 125 ? -0.217 2.062 -10.079 1.00 90.62 125 ASP A CA 1
ATOM 1012 C C . ASP A 1 125 ? 1.004 1.276 -10.596 1.00 90.62 125 ASP A C 1
ATOM 1014 O O . ASP A 1 125 ? 0.898 0.470 -11.526 1.00 90.62 125 ASP A O 1
ATOM 1018 N N . THR A 1 126 ? 2.181 1.466 -9.977 1.00 92.81 126 THR A N 1
ATOM 1019 C CA . THR A 1 126 ? 3.383 0.695 -10.344 1.00 92.81 126 THR A CA 1
ATOM 1020 C C . THR A 1 126 ? 3.270 -0.783 -10.006 1.00 92.81 126 THR A C 1
ATOM 1022 O O . THR A 1 126 ? 3.766 -1.589 -10.789 1.00 92.81 126 THR A O 1
ATOM 1025 N N . LEU A 1 127 ? 2.623 -1.151 -8.897 1.00 91.69 127 LEU A N 1
ATOM 1026 C CA . LEU A 1 127 ? 2.362 -2.547 -8.540 1.00 91.69 127 LEU A CA 1
ATOM 1027 C C . LEU A 1 127 ? 1.448 -3.210 -9.573 1.00 91.69 127 LEU A C 1
ATOM 1029 O O . LEU A 1 127 ? 1.792 -4.261 -10.112 1.00 91.69 127 LEU A O 1
ATOM 1033 N N . GLN A 1 128 ? 0.330 -2.562 -9.902 1.00 90.75 128 GLN A N 1
ATOM 1034 C CA . GLN A 1 128 ? -0.652 -3.075 -10.861 1.00 90.75 128 GLN A CA 1
ATOM 1035 C C . GLN A 1 128 ? -0.048 -3.283 -12.257 1.00 90.75 128 GLN A C 1
ATOM 1037 O O . GLN A 1 128 ? -0.404 -4.226 -12.962 1.00 90.75 128 GLN A O 1
ATOM 1042 N N . CYS A 1 129 ? 0.899 -2.428 -12.646 1.00 92.88 129 CYS A N 1
ATOM 1043 C CA . CYS A 1 129 ? 1.509 -2.435 -13.974 1.00 92.88 129 CYS A CA 1
ATOM 1044 C C . CYS A 1 129 ? 2.879 -3.129 -14.045 1.00 92.88 129 CYS A C 1
ATOM 1046 O O . CYS A 1 129 ? 3.473 -3.213 -15.125 1.00 92.88 129 CYS A O 1
ATOM 1048 N N . ALA A 1 130 ? 3.411 -3.605 -12.915 1.00 93.00 130 ALA A N 1
ATOM 1049 C CA . ALA A 1 130 ? 4.776 -4.113 -12.835 1.00 93.00 130 ALA A CA 1
ATOM 1050 C C . ALA A 1 130 ? 5.013 -5.266 -13.810 1.00 93.00 130 ALA A C 1
ATOM 1052 O O . ALA A 1 130 ? 5.987 -5.237 -14.556 1.00 93.00 130 ALA A O 1
ATOM 1053 N N . LEU A 1 131 ? 4.106 -6.246 -13.856 1.00 91.88 131 LEU A N 1
ATOM 1054 C CA . LEU A 1 131 ? 4.281 -7.437 -14.687 1.00 91.88 131 LEU A CA 1
ATOM 105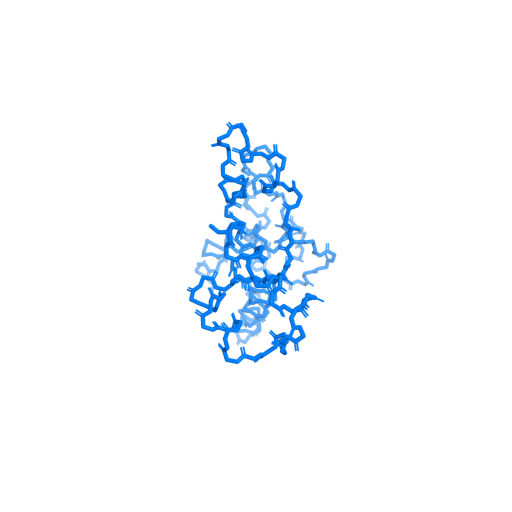5 C C . LEU A 1 131 ? 4.517 -7.072 -16.160 1.00 91.88 131 LEU A C 1
ATOM 1057 O O . LEU A 1 131 ? 5.514 -7.490 -16.737 1.00 91.88 131 LEU A O 1
ATOM 1061 N N . SER A 1 132 ? 3.664 -6.214 -16.728 1.00 92.31 132 SER A N 1
ATOM 1062 C CA . SER A 1 132 ? 3.800 -5.747 -18.113 1.00 92.31 132 SER A CA 1
ATOM 1063 C C . SER A 1 132 ? 5.046 -4.892 -18.353 1.00 92.31 132 SER A C 1
ATOM 1065 O O . SER A 1 132 ? 5.605 -4.905 -19.445 1.00 92.31 132 SER A O 1
ATOM 1067 N N . CYS A 1 133 ? 5.482 -4.124 -17.352 1.00 94.31 133 CYS A N 1
ATOM 1068 C CA . CYS A 1 133 ? 6.639 -3.240 -17.484 1.00 94.31 133 CYS A CA 1
ATOM 1069 C C . CYS A 1 133 ? 7.974 -3.956 -17.305 1.00 94.31 133 CYS A C 1
ATOM 1071 O O . CYS A 1 133 ? 8.977 -3.459 -17.793 1.00 94.31 133 CYS A O 1
ATOM 1073 N N . PHE A 1 134 ? 8.013 -5.083 -16.599 1.00 93.50 134 PHE A N 1
ATOM 1074 C CA . PHE A 1 134 ? 9.229 -5.883 -16.448 1.00 93.50 134 PHE A CA 1
ATOM 1075 C C . PHE A 1 134 ? 9.331 -7.009 -17.484 1.00 93.50 134 PHE A C 1
ATOM 1077 O O . PHE A 1 134 ? 10.383 -7.633 -17.606 1.00 93.50 134 PHE A O 1
ATOM 1084 N N . GLU A 1 135 ? 8.272 -7.270 -18.250 1.00 92.50 135 GLU A N 1
ATOM 1085 C CA . GLU A 1 135 ? 8.283 -8.281 -19.301 1.00 92.50 135 GLU A CA 1
ATOM 1086 C C . GLU A 1 135 ? 9.271 -7.917 -20.427 1.00 92.50 135 GLU A C 1
ATOM 1088 O O . GLU A 1 135 ? 9.212 -6.839 -21.028 1.00 92.50 135 GLU A O 1
ATOM 1093 N N . GLY A 1 136 ? 10.192 -8.840 -20.721 1.00 85.75 136 GLY A N 1
ATOM 1094 C CA . GLY A 1 136 ? 11.170 -8.699 -21.805 1.00 85.75 136 GLY A CA 1
ATOM 1095 C C . GLY A 1 136 ? 12.337 -7.743 -21.525 1.00 85.75 136 GLY A C 1
ATOM 1096 O O . GLY A 1 136 ? 13.026 -7.358 -22.474 1.00 85.75 136 GLY A O 1
ATOM 1097 N N . LEU A 1 137 ? 12.547 -7.359 -20.260 1.00 87.88 137 LEU A N 1
ATOM 1098 C CA . LEU A 1 137 ? 13.760 -6.689 -19.775 1.00 87.88 137 LEU A CA 1
ATOM 1099 C C . LEU A 1 137 ? 14.838 -7.696 -19.369 1.00 87.88 137 LEU A C 1
ATOM 1101 O O . LEU A 1 137 ? 16.016 -7.395 -19.666 1.00 87.88 137 LEU A O 1
#

Organism: NCBI:txid47425

Sequence (137 aa):
RQQKVQMAQDWVYEQGYPTDGKAVNDLLGAESLTLNSNAFSEALLPEGINFYELFVPDQMHEVEIGGWKSYFNHLIRISHSYGSDVIQKLNKQFRSLPTFGLSTIRKFQTDTSAQKKFMAHDYEDTLQCALSCFEGL

Radius of gyration: 22.74 Å; chains: 1; bounding box: 52×28×60 Å

pLDDT: mean 88.07, std 7.89, range [62.06, 95.62]